Protein AF-A0A0X3W6S4-F1 (afdb_monomer_lite)

Secondary structure (DSSP, 8-state):
------HHHHHHHHHHHHHHHHHHHHHHHHHH--THHHHHHHHHHHHHHHHHHHHHHHHHHHHS--

pLDDT: mean 78.74, std 13.67, range [35.72, 92.19]

Radius of gyration: 15.57 Å; chains: 1; bounding box: 32×33×45 Å

Structure (mmCIF, N/CA/C/O backbone):
data_AF-A0A0X3W6S4-F1
#
_entry.id   AF-A0A0X3W6S4-F1
#
loop_
_atom_site.group_PDB
_atom_site.id
_atom_site.type_symbol
_atom_site.label_atom_id
_atom_site.label_alt_id
_atom_site.label_comp_id
_atom_site.label_asym_id
_atom_site.label_entity_id
_atom_site.label_seq_id
_atom_site.pdb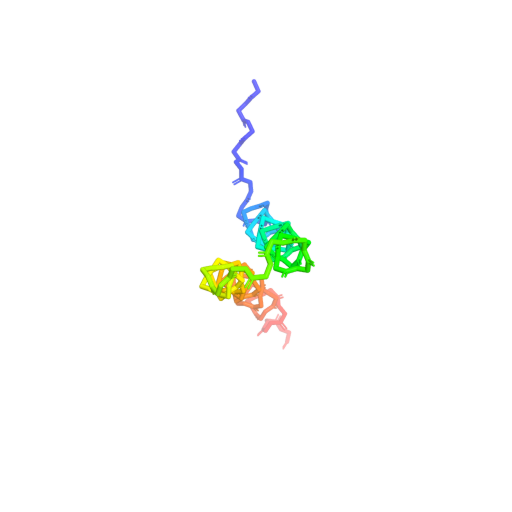x_PDB_ins_code
_atom_site.Cartn_x
_atom_site.Cartn_y
_atom_site.Cartn_z
_atom_site.occupancy
_atom_site.B_iso_or_equiv
_atom_site.auth_seq_id
_atom_site.auth_comp_id
_atom_site.auth_asym_id
_atom_site.auth_atom_id
_atom_site.pdbx_PDB_model_num
ATOM 1 N N . MET A 1 1 ? 18.942 19.231 -11.269 1.00 35.72 1 MET A N 1
ATOM 2 C CA . MET A 1 1 ? 18.907 17.757 -11.152 1.00 35.72 1 MET A CA 1
ATOM 3 C C . MET A 1 1 ? 17.457 17.320 -11.271 1.00 35.72 1 MET A C 1
ATOM 5 O O . MET A 1 1 ? 16.707 17.498 -10.325 1.00 35.72 1 MET A O 1
ATOM 9 N N . ASN A 1 2 ? 17.033 16.862 -12.451 1.00 50.66 2 ASN A N 1
ATOM 10 C CA . ASN A 1 2 ? 15.672 16.371 -12.660 1.00 50.66 2 ASN A CA 1
ATOM 11 C C . ASN A 1 2 ? 15.696 14.859 -12.416 1.00 50.66 2 ASN A C 1
ATOM 13 O O . ASN A 1 2 ? 16.064 14.098 -13.307 1.00 50.66 2 ASN A O 1
ATOM 17 N N . ALA A 1 3 ? 15.433 14.439 -11.178 1.00 57.56 3 ALA A N 1
ATOM 18 C CA . ALA A 1 3 ? 15.302 13.028 -10.849 1.00 57.56 3 ALA A CA 1
ATOM 19 C C . ALA A 1 3 ? 13.959 12.555 -11.406 1.00 57.56 3 ALA A C 1
ATOM 21 O O . ALA A 1 3 ? 12.945 12.599 -10.717 1.00 57.56 3 ALA A O 1
ATOM 22 N N . THR A 1 4 ? 13.934 12.167 -12.681 1.00 60.88 4 THR A N 1
ATOM 23 C CA . THR A 1 4 ? 12.786 11.472 -13.255 1.00 60.88 4 THR A CA 1
ATOM 24 C C . THR A 1 4 ? 12.594 10.207 -12.425 1.00 60.88 4 THR A C 1
ATOM 26 O O . THR A 1 4 ? 13.491 9.358 -12.403 1.00 60.88 4 THR A O 1
ATOM 29 N N . PRO A 1 5 ? 11.493 10.090 -11.664 1.00 59.44 5 PRO A N 1
ATOM 30 C CA . PRO A 1 5 ? 11.310 8.955 -10.784 1.00 59.44 5 PRO A CA 1
ATOM 31 C C . PRO A 1 5 ? 11.251 7.711 -11.662 1.00 59.44 5 PRO A C 1
ATOM 33 O O . PRO A 1 5 ? 10.365 7.571 -12.508 1.00 59.44 5 PRO A O 1
ATOM 36 N N . SER A 1 6 ? 12.251 6.839 -11.513 1.00 66.56 6 SER A N 1
ATOM 37 C CA . SER A 1 6 ? 12.305 5.624 -12.312 1.00 66.56 6 SER A CA 1
ATOM 38 C C . SER A 1 6 ? 11.036 4.804 -12.034 1.00 66.56 6 SER A C 1
ATOM 40 O O . SER A 1 6 ? 10.598 4.731 -10.882 1.00 66.56 6 SER A O 1
ATOM 42 N N . PRO A 1 7 ? 10.436 4.153 -13.044 1.00 68.06 7 PRO A N 1
ATOM 43 C CA . PRO A 1 7 ? 9.263 3.295 -12.843 1.00 68.06 7 PRO A CA 1
ATOM 44 C C . PRO A 1 7 ? 9.478 2.213 -11.766 1.00 68.06 7 PRO A C 1
ATOM 46 O O . PRO A 1 7 ? 8.536 1.782 -11.108 1.00 68.06 7 PRO A O 1
ATOM 49 N N . ALA A 1 8 ? 10.738 1.818 -11.538 1.00 68.81 8 ALA A N 1
ATOM 50 C CA . ALA A 1 8 ? 11.154 0.920 -10.462 1.00 68.81 8 ALA A CA 1
ATOM 51 C C . ALA A 1 8 ? 10.944 1.518 -9.061 1.00 68.81 8 ALA A C 1
ATOM 53 O O . ALA A 1 8 ? 10.509 0.819 -8.147 1.00 68.81 8 ALA A O 1
ATOM 54 N N . GLY A 1 9 ? 11.242 2.812 -8.904 1.00 77.62 9 GLY A N 1
ATOM 55 C CA . GLY A 1 9 ? 11.059 3.544 -7.655 1.00 77.62 9 GLY A CA 1
ATOM 56 C C . GLY A 1 9 ? 9.591 3.621 -7.249 1.00 77.62 9 GLY A C 1
ATOM 57 O O . GLY A 1 9 ? 9.285 3.481 -6.071 1.00 77.62 9 GLY A O 1
ATOM 58 N N . TRP A 1 10 ? 8.680 3.738 -8.217 1.00 80.12 10 TRP A N 1
ATOM 59 C CA . TRP A 1 10 ? 7.239 3.738 -7.953 1.00 80.12 10 TRP A CA 1
ATOM 60 C C . TRP A 1 10 ? 6.731 2.396 -7.420 1.00 80.12 10 TRP A C 1
ATOM 62 O O . TRP A 1 10 ? 6.006 2.380 -6.430 1.00 80.12 10 TRP A O 1
ATOM 72 N N . ALA A 1 11 ? 7.137 1.270 -8.016 1.00 80.44 11 ALA A N 1
ATOM 73 C CA . ALA A 1 11 ? 6.716 -0.055 -7.547 1.00 80.44 11 ALA A CA 1
ATOM 74 C C . ALA A 1 11 ? 7.156 -0.319 -6.095 1.00 80.44 11 ALA A C 1
ATOM 76 O O . ALA A 1 11 ? 6.347 -0.734 -5.265 1.00 80.44 11 ALA A O 1
ATOM 77 N N . LEU A 1 12 ? 8.417 -0.003 -5.773 1.00 84.00 12 LEU A N 1
ATOM 78 C CA . LEU A 1 12 ? 8.939 -0.090 -4.407 1.00 84.00 12 LEU A CA 1
ATOM 79 C C . LEU A 1 12 ? 8.237 0.889 -3.461 1.00 84.00 12 LEU A C 1
ATOM 81 O O . LEU A 1 12 ? 7.892 0.506 -2.346 1.00 84.00 12 LEU A O 1
ATOM 85 N N . ALA A 1 13 ? 7.976 2.122 -3.900 1.00 85.12 13 ALA A N 1
ATOM 86 C CA . ALA A 1 13 ? 7.264 3.108 -3.094 1.00 85.12 13 ALA A CA 1
ATOM 87 C C . ALA A 1 13 ? 5.859 2.621 -2.713 1.00 85.12 13 ALA A C 1
ATOM 89 O O . ALA A 1 13 ? 5.483 2.731 -1.549 1.00 85.12 13 ALA A O 1
ATOM 90 N N . PHE A 1 14 ? 5.111 2.020 -3.644 1.00 86.06 14 PHE A N 1
ATOM 91 C CA . PHE A 1 14 ? 3.788 1.459 -3.350 1.00 86.06 14 PHE A CA 1
ATOM 92 C C . PHE A 1 14 ? 3.854 0.271 -2.388 1.00 86.06 14 PHE A C 1
ATOM 94 O O . PHE A 1 14 ? 3.061 0.211 -1.451 1.00 86.06 14 PHE A O 1
ATOM 101 N N . MET A 1 15 ? 4.818 -0.639 -2.556 1.00 84.94 15 MET A N 1
ATOM 102 C CA . MET A 1 15 ? 5.012 -1.740 -1.605 1.00 84.94 15 MET A CA 1
ATOM 103 C C . MET A 1 15 ? 5.304 -1.221 -0.194 1.00 84.94 15 MET A C 1
ATOM 105 O O . MET A 1 15 ? 4.647 -1.636 0.759 1.00 84.94 15 MET A O 1
ATOM 109 N N . VAL A 1 16 ? 6.265 -0.301 -0.062 1.00 88.69 16 VAL A N 1
ATOM 110 C CA . VAL A 1 16 ? 6.684 0.265 1.229 1.00 88.69 16 VAL A CA 1
ATOM 111 C C . VAL A 1 16 ? 5.541 1.037 1.880 1.00 88.69 16 VAL A C 1
ATOM 113 O O . VAL A 1 16 ? 5.275 0.847 3.066 1.00 88.69 16 VAL A O 1
ATOM 116 N N . LEU A 1 17 ? 4.829 1.859 1.106 1.00 90.75 17 LEU A N 1
A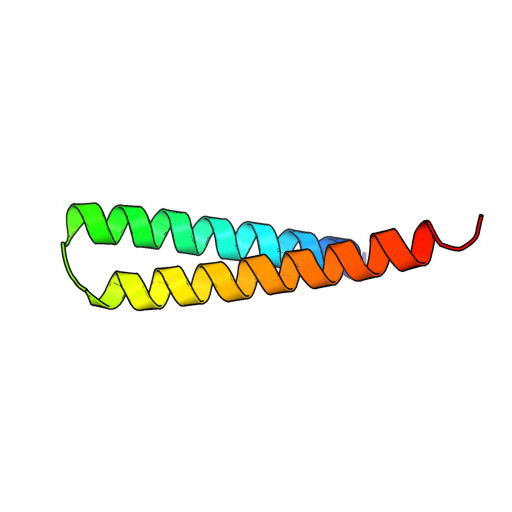TOM 117 C CA . LEU A 1 17 ? 3.677 2.611 1.592 1.00 90.75 17 LEU A CA 1
ATOM 118 C C . LEU A 1 17 ? 2.568 1.673 2.082 1.00 90.75 17 LEU A C 1
ATOM 120 O O . LEU A 1 17 ? 2.064 1.858 3.187 1.00 90.75 17 LEU A O 1
ATOM 124 N N . GLY A 1 18 ? 2.228 0.639 1.307 1.00 85.69 18 GLY A N 1
ATOM 125 C CA . GLY A 1 18 ? 1.239 -0.365 1.702 1.00 85.69 18 GLY A CA 1
ATOM 126 C C . GLY A 1 18 ? 1.624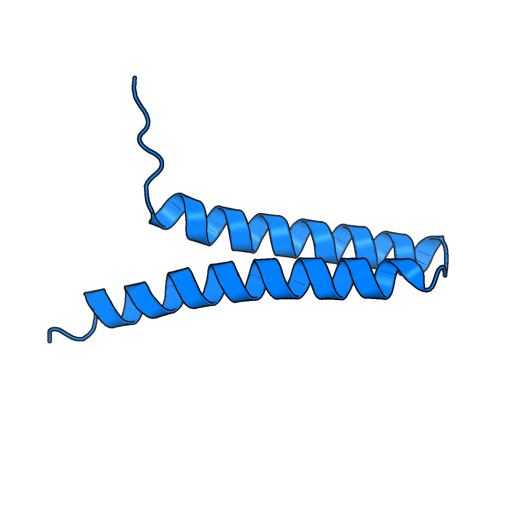 -1.088 2.996 1.00 85.69 18 GLY A C 1
ATOM 127 O O . GLY A 1 18 ? 0.804 -1.197 3.907 1.00 85.69 18 GLY A O 1
ATOM 128 N N . SER A 1 19 ? 2.892 -1.490 3.134 1.00 86.12 19 SER A N 1
ATOM 129 C CA . SER A 1 19 ? 3.407 -2.128 4.353 1.00 86.12 19 SER A CA 1
ATOM 130 C C . SER A 1 19 ? 3.325 -1.213 5.575 1.00 86.12 19 SER A C 1
ATOM 132 O O . SER A 1 19 ? 2.893 -1.650 6.640 1.00 86.12 19 SER A O 1
ATOM 134 N N . LEU A 1 20 ? 3.699 0.063 5.431 1.00 91.44 20 LEU A N 1
ATOM 135 C CA . LEU A 1 20 ? 3.610 1.057 6.506 1.00 91.44 20 LEU A CA 1
ATOM 136 C C . LEU A 1 20 ? 2.164 1.272 6.958 1.00 91.44 20 LEU A C 1
ATOM 138 O O . LEU A 1 20 ? 1.893 1.279 8.159 1.00 91.44 20 LEU A O 1
ATOM 142 N N . VAL A 1 21 ? 1.234 1.392 6.008 1.00 90.44 21 VAL A N 1
ATOM 143 C CA . VAL A 1 21 ? -0.198 1.537 6.300 1.00 90.44 21 VAL A CA 1
ATOM 144 C C . VAL A 1 21 ? -0.726 0.311 7.042 1.00 90.44 21 VAL A C 1
ATOM 146 O O . VAL A 1 21 ? -1.402 0.466 8.056 1.00 90.44 21 VAL A O 1
ATOM 149 N N . MET A 1 22 ? -0.383 -0.902 6.599 1.00 89.62 22 MET A N 1
ATOM 150 C CA . MET A 1 22 ? -0.785 -2.133 7.288 1.00 89.62 22 MET A CA 1
ATOM 151 C C . MET A 1 22 ? -0.197 -2.221 8.700 1.00 89.62 22 MET A C 1
ATOM 153 O O . MET A 1 22 ? -0.907 -2.605 9.630 1.00 89.62 22 MET A O 1
ATOM 157 N N . MET A 1 23 ? 1.069 -1.840 8.887 1.00 92.19 23 MET A N 1
ATOM 158 C CA . MET A 1 23 ? 1.729 -1.862 10.194 1.00 92.19 23 MET A CA 1
ATOM 159 C C . MET A 1 23 ? 1.072 -0.879 11.171 1.00 92.19 23 MET A C 1
ATOM 161 O O . MET A 1 23 ? 0.730 -1.261 12.290 1.00 92.19 23 MET A O 1
ATOM 165 N N . ALA A 1 24 ? 0.819 0.355 10.728 1.00 88.00 24 ALA A N 1
ATOM 166 C CA . ALA A 1 24 ? 0.131 1.369 11.522 1.00 88.00 24 ALA A CA 1
ATOM 167 C C . ALA A 1 24 ? -1.308 0.950 11.855 1.00 88.00 24 ALA A C 1
ATOM 169 O O . ALA A 1 24 ? -1.718 1.008 13.011 1.00 88.00 24 ALA A O 1
ATOM 170 N N . ALA A 1 25 ? -2.053 0.451 10.865 1.00 84.62 25 ALA A N 1
ATOM 171 C CA . ALA A 1 25 ? -3.414 -0.026 11.071 1.00 84.62 25 ALA A CA 1
ATOM 172 C C . ALA A 1 25 ? -3.462 -1.207 12.047 1.00 84.62 25 ALA A C 1
ATOM 174 O O . ALA A 1 25 ? -4.344 -1.241 12.896 1.00 84.62 25 ALA A O 1
ATOM 175 N N . THR A 1 26 ? -2.496 -2.128 11.992 1.00 86.56 26 THR A N 1
ATOM 176 C CA . THR A 1 26 ? -2.391 -3.243 12.947 1.00 86.56 26 THR A CA 1
ATOM 177 C C . THR A 1 26 ? -2.130 -2.741 14.364 1.00 86.56 26 THR A C 1
ATOM 179 O O . THR A 1 26 ? -2.821 -3.161 15.290 1.00 86.56 26 THR A O 1
ATOM 182 N N . ALA A 1 27 ? -1.189 -1.809 14.541 1.00 87.88 27 ALA A N 1
ATOM 183 C CA . ALA A 1 27 ? -0.916 -1.203 15.843 1.00 87.88 27 ALA A CA 1
ATOM 184 C C . ALA A 1 27 ? -2.169 -0.518 16.412 1.00 87.88 27 ALA A C 1
ATOM 186 O O . ALA A 1 27 ? -2.558 -0.776 17.548 1.00 87.88 27 ALA A O 1
ATOM 187 N N . CYS A 1 28 ? -2.867 0.274 15.595 1.00 85.88 28 CYS A N 1
ATOM 188 C CA . CYS A 1 28 ? -4.107 0.926 15.999 1.00 85.88 28 CYS A CA 1
ATOM 189 C C . CYS A 1 28 ? -5.233 -0.068 16.314 1.00 85.88 28 CYS A C 1
ATOM 191 O O . CYS A 1 28 ? -5.988 0.158 17.254 1.00 85.88 28 CYS A O 1
ATOM 193 N N . LEU A 1 29 ? -5.339 -1.182 15.589 1.00 87.62 29 LEU A N 1
ATOM 194 C CA . LEU A 1 29 ? -6.339 -2.221 15.852 1.00 87.62 29 LEU A CA 1
ATOM 195 C C . LEU A 1 29 ? -6.107 -2.902 17.207 1.00 87.62 29 LEU A C 1
ATOM 197 O O . LEU A 1 29 ? -7.068 -3.216 17.906 1.00 87.62 29 LEU A O 1
ATOM 201 N N . LEU A 1 30 ? -4.841 -3.086 17.587 1.00 86.44 30 LEU A N 1
ATOM 202 C CA . LEU A 1 30 ? -4.450 -3.637 18.884 1.00 86.44 30 LEU A CA 1
ATOM 203 C C . LEU A 1 30 ? -4.625 -2.635 20.032 1.00 86.44 30 LEU A C 1
ATOM 205 O O . LEU A 1 30 ? -4.910 -3.057 21.146 1.00 86.44 30 LEU A O 1
ATOM 209 N N . SER A 1 31 ? -4.454 -1.333 19.785 1.00 88.00 31 SER A N 1
ATOM 210 C CA . SER A 1 31 ? -4.568 -0.300 20.827 1.00 88.00 31 SER A CA 1
ATOM 211 C C . SER A 1 31 ? -5.989 0.221 21.036 1.00 88.00 31 SER A C 1
ATOM 213 O O . SER A 1 31 ? -6.376 0.500 22.165 1.00 88.00 31 SER A O 1
ATOM 215 N N . LEU A 1 32 ? -6.750 0.405 19.956 1.00 87.19 32 LEU A N 1
ATOM 216 C CA . LEU A 1 32 ? -8.059 1.067 19.981 1.00 87.19 32 LEU A CA 1
ATOM 217 C C . LEU A 1 32 ? -9.219 0.070 19.895 1.00 87.19 32 LEU A C 1
ATOM 219 O O . LEU A 1 32 ? -10.340 0.435 20.218 1.00 87.19 32 LEU A O 1
ATOM 223 N N . HIS A 1 33 ? -8.976 -1.162 19.429 1.00 80.88 33 HIS A N 1
ATOM 224 C CA . HIS A 1 33 ? -9.998 -2.192 19.181 1.00 80.88 33 HIS A CA 1
ATOM 225 C C . HIS A 1 33 ? -11.160 -1.766 18.256 1.00 80.88 33 HIS A C 1
ATOM 227 O O . HIS A 1 33 ? -12.138 -2.497 18.102 1.00 80.88 33 HIS A O 1
ATOM 233 N N . GLU A 1 34 ? -11.029 -0.626 17.576 1.00 82.81 34 GLU A N 1
ATOM 234 C CA . GLU A 1 34 ? -12.022 -0.106 16.640 1.00 82.81 34 GLU A CA 1
ATOM 235 C C . GLU A 1 34 ? -12.012 -0.900 15.318 1.00 82.81 34 GLU A C 1
ATOM 237 O O . GLU A 1 34 ? -10.953 -1.072 14.697 1.00 82.81 34 GLU A O 1
ATOM 242 N N . PRO A 1 35 ? -13.177 -1.355 14.813 1.00 83.69 35 PRO A N 1
ATOM 243 C CA . PRO A 1 35 ? -13.255 -2.181 13.609 1.00 83.69 35 PRO A CA 1
ATOM 244 C C . PRO A 1 35 ? -12.860 -1.422 12.337 1.00 83.69 35 PRO A C 1
ATOM 246 O O . PRO A 1 35 ? -12.521 -2.056 11.336 1.00 83.69 35 PRO A O 1
ATOM 249 N N . VAL A 1 36 ? -12.860 -0.083 12.368 1.00 85.50 36 VAL A N 1
ATOM 250 C CA . VAL A 1 36 ? -12.511 0.776 11.225 1.00 85.50 36 VAL A CA 1
ATOM 251 C C . VAL A 1 36 ? -11.107 0.488 10.680 1.00 85.50 36 VAL A C 1
ATOM 253 O O . VAL A 1 36 ? -10.888 0.513 9.468 1.00 85.50 36 VAL A O 1
ATOM 256 N N . TRP A 1 37 ? -10.169 0.107 11.550 1.00 84.94 37 TRP A N 1
ATOM 257 C CA . TRP A 1 37 ? -8.787 -0.194 11.173 1.00 84.94 37 TRP A CA 1
ATOM 258 C C . TRP A 1 37 ? -8.659 -1.433 10.286 1.00 84.94 37 TRP A C 1
ATOM 260 O O . TRP A 1 37 ? -7.687 -1.546 9.542 1.00 84.94 37 TRP A O 1
ATOM 270 N N . ARG A 1 38 ? -9.662 -2.324 10.279 1.00 84.50 38 ARG A N 1
ATOM 271 C CA . ARG A 1 38 ? -9.719 -3.459 9.343 1.00 84.50 38 ARG A CA 1
ATOM 272 C C . ARG A 1 38 ? -9.818 -2.979 7.898 1.00 84.50 38 ARG A C 1
ATOM 274 O O . ARG A 1 38 ? -9.141 -3.527 7.035 1.00 84.50 38 ARG A O 1
ATOM 281 N N . TYR A 1 39 ? -10.601 -1.932 7.635 1.00 85.81 39 TYR A N 1
ATOM 282 C CA . TYR A 1 39 ? -10.723 -1.361 6.291 1.00 85.81 39 TYR A CA 1
ATOM 283 C C . TYR A 1 39 ? -9.427 -0.680 5.849 1.00 85.81 39 TYR A C 1
ATOM 285 O O . TYR A 1 39 ? -9.019 -0.823 4.699 1.00 85.81 39 TYR A O 1
ATOM 293 N N . VAL A 1 40 ? -8.741 -0.004 6.775 1.00 85.12 40 VAL A N 1
ATOM 294 C CA . VAL A 1 40 ? -7.428 0.607 6.512 1.00 85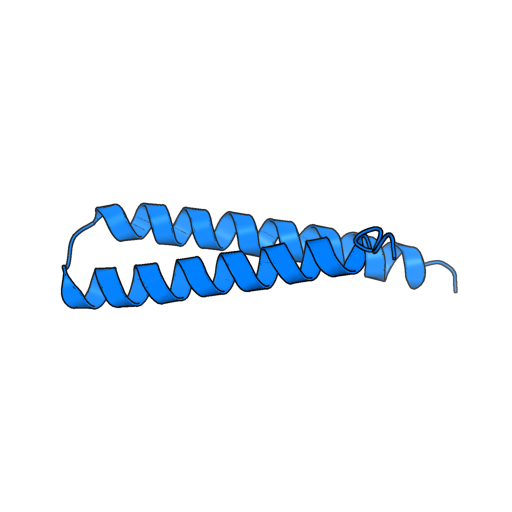.12 40 VAL A CA 1
ATOM 295 C C . VAL A 1 40 ? -6.379 -0.465 6.203 1.00 85.12 40 VAL A C 1
ATOM 297 O O . VAL A 1 40 ? -5.606 -0.309 5.262 1.00 85.12 40 VAL A O 1
ATOM 300 N N . LEU A 1 41 ? -6.395 -1.589 6.926 1.00 85.94 41 LEU A N 1
ATOM 301 C CA . LEU A 1 41 ? -5.559 -2.764 6.653 1.00 85.94 41 LEU A CA 1
ATOM 302 C C . LEU A 1 41 ? -5.790 -3.319 5.242 1.00 85.94 41 LEU A C 1
ATOM 304 O O . LEU A 1 41 ? -4.828 -3.544 4.510 1.00 85.94 41 LEU A O 1
ATOM 308 N N . VAL A 1 42 ? -7.054 -3.492 4.841 1.00 89.19 42 VAL A N 1
ATOM 309 C CA . VAL A 1 42 ? -7.411 -3.939 3.484 1.00 89.19 42 VAL A CA 1
ATOM 310 C C . VAL A 1 42 ? -6.934 -2.932 2.432 1.00 89.19 42 VAL A C 1
ATOM 312 O O . VAL A 1 42 ? -6.385 -3.337 1.410 1.00 89.19 42 VAL A O 1
ATOM 315 N N . GLY A 1 43 ? -7.069 -1.630 2.696 1.00 88.31 43 GLY A N 1
ATOM 316 C CA . GLY A 1 43 ? -6.546 -0.571 1.827 1.00 88.31 43 GLY A CA 1
ATOM 317 C C . GLY A 1 43 ? -5.018 -0.587 1.698 1.00 88.31 43 GLY A C 1
ATOM 318 O O . GLY A 1 43 ? -4.484 -0.445 0.602 1.00 88.31 43 GLY A O 1
ATOM 319 N N . GLY A 1 44 ? -4.290 -0.819 2.791 1.00 86.19 44 GLY A N 1
ATOM 320 C CA . GLY A 1 44 ? -2.835 -0.989 2.750 1.00 86.19 44 GLY A CA 1
ATOM 321 C C . GLY A 1 44 ? -2.419 -2.218 1.935 1.00 86.19 44 GLY A C 1
ATOM 322 O O . GLY A 1 44 ? -1.494 -2.143 1.124 1.00 86.19 44 GLY A O 1
ATOM 323 N N . ALA A 1 45 ? -3.153 -3.324 2.082 1.00 87.50 45 ALA A N 1
ATOM 324 C CA . ALA A 1 45 ? -2.900 -4.557 1.345 1.00 87.50 45 ALA A CA 1
ATOM 325 C C . ALA A 1 45 ? -3.118 -4.392 -0.167 1.00 87.50 45 ALA A C 1
ATOM 327 O O . ALA A 1 45 ? -2.295 -4.861 -0.952 1.00 87.50 45 ALA A O 1
ATOM 328 N N . THR A 1 46 ? -4.169 -3.691 -0.604 1.00 90.88 46 THR A N 1
ATOM 329 C CA . THR A 1 46 ? -4.402 -3.447 -2.040 1.00 90.88 46 THR A CA 1
ATOM 330 C C . THR A 1 46 ? -3.302 -2.593 -2.662 1.00 90.88 46 THR A C 1
ATOM 332 O O . THR A 1 46 ? -2.838 -2.909 -3.759 1.00 90.88 46 THR A O 1
ATOM 335 N N . VAL A 1 47 ? -2.820 -1.567 -1.955 1.00 87.50 47 VAL A N 1
ATOM 336 C CA . VAL A 1 47 ? -1.683 -0.740 -2.397 1.00 87.50 47 VAL A CA 1
ATOM 337 C C . VAL A 1 47 ? -0.400 -1.570 -2.494 1.00 87.50 47 VAL A C 1
ATOM 339 O O . VAL A 1 47 ? 0.321 -1.478 -3.491 1.00 87.50 47 VAL A O 1
ATOM 342 N N . HIS A 1 48 ? -0.139 -2.434 -1.510 1.00 87.50 48 HIS A N 1
ATOM 343 C CA . HIS A 1 48 ? 1.023 -3.321 -1.529 1.00 87.50 48 HIS A CA 1
ATOM 344 C C . HIS A 1 48 ? 0.973 -4.307 -2.709 1.00 87.50 48 HIS A C 1
ATOM 346 O O . HIS A 1 48 ? 1.946 -4.438 -3.454 1.00 87.50 48 HIS A O 1
ATOM 352 N N . VAL A 1 49 ? -0.179 -4.952 -2.931 1.00 87.88 49 VAL A N 1
ATOM 353 C CA . VAL A 1 49 ? -0.398 -5.884 -4.051 1.00 87.88 49 VAL A CA 1
ATOM 354 C C . VAL A 1 49 ? -0.265 -5.175 -5.398 1.00 87.88 49 VAL A C 1
ATOM 356 O O . VAL A 1 49 ? 0.333 -5.731 -6.315 1.00 87.88 49 VAL A O 1
ATOM 359 N N . ALA A 1 50 ? -0.753 -3.940 -5.533 1.00 86.50 50 ALA A N 1
ATOM 360 C CA . ALA A 1 50 ? -0.560 -3.152 -6.749 1.00 86.50 50 ALA A CA 1
ATOM 361 C C . ALA A 1 50 ? 0.932 -2.888 -7.025 1.00 86.50 50 ALA A C 1
ATOM 363 O O . ALA A 1 50 ? 1.391 -3.084 -8.152 1.00 86.50 50 ALA A O 1
ATOM 364 N N . GLY A 1 51 ? 1.705 -2.522 -5.995 1.00 85.75 51 GLY A N 1
ATOM 365 C CA . GLY A 1 51 ? 3.163 -2.396 -6.088 1.00 85.75 51 GLY A CA 1
ATOM 366 C C . GLY A 1 51 ? 3.838 -3.702 -6.516 1.00 85.75 51 GLY A C 1
ATOM 367 O O . GLY A 1 51 ? 4.705 -3.696 -7.392 1.00 85.75 51 GLY A O 1
ATOM 368 N N . TRP A 1 52 ? 3.387 -4.834 -5.970 1.00 86.75 52 TRP A N 1
ATOM 369 C CA . TRP A 1 52 ? 3.871 -6.167 -6.335 1.00 86.75 52 TRP A CA 1
ATOM 370 C C . TRP A 1 52 ? 3.555 -6.567 -7.771 1.00 86.75 52 TRP A C 1
ATOM 372 O O . TRP A 1 52 ? 4.455 -6.995 -8.487 1.00 86.75 52 TRP A O 1
ATOM 382 N N . LEU A 1 53 ? 2.332 -6.345 -8.245 1.00 87.00 53 LEU A N 1
ATOM 383 C CA . LEU A 1 53 ? 1.961 -6.622 -9.634 1.00 87.00 53 LEU A CA 1
ATOM 384 C C . LEU A 1 53 ? 2.740 -5.750 -10.627 1.00 87.00 53 LEU A C 1
ATOM 386 O O . LEU A 1 53 ? 3.126 -6.230 -11.694 1.00 87.00 53 LEU A O 1
ATOM 390 N N . LEU A 1 54 ? 2.996 -4.483 -10.288 1.00 84.38 54 LEU A N 1
ATOM 391 C CA . LEU A 1 54 ? 3.850 -3.600 -11.090 1.00 84.38 54 LEU A CA 1
ATOM 392 C C . LEU A 1 54 ? 5.296 -4.108 -11.143 1.00 84.38 54 LEU A C 1
ATOM 394 O O . LEU A 1 54 ? 5.944 -4.012 -12.186 1.00 84.38 54 LEU A O 1
ATOM 398 N N . HIS A 1 55 ? 5.788 -4.677 -10.042 1.00 82.69 55 HIS A N 1
ATOM 399 C CA . HIS A 1 55 ? 7.108 -5.293 -9.985 1.00 82.69 55 HIS A CA 1
ATOM 400 C C . HIS A 1 55 ? 7.178 -6.607 -10.790 1.00 82.69 55 HIS A C 1
ATOM 402 O O . HIS A 1 55 ? 8.080 -6.756 -11.614 1.00 82.69 55 HIS A O 1
ATOM 408 N N . ASP A 1 56 ? 6.209 -7.519 -10.629 1.00 82.00 56 ASP A N 1
ATOM 409 C CA . ASP A 1 56 ? 6.173 -8.837 -11.295 1.00 82.00 56 ASP A CA 1
ATOM 410 C C . ASP A 1 56 ? 5.977 -8.739 -12.816 1.00 82.00 56 ASP A C 1
ATOM 412 O O . ASP A 1 56 ? 6.638 -9.424 -13.598 1.00 82.00 56 ASP A O 1
ATOM 416 N N . ARG A 1 57 ? 5.118 -7.824 -13.287 1.00 80.62 57 ARG A N 1
ATOM 417 C CA . ARG A 1 57 ? 4.974 -7.571 -14.734 1.00 80.62 57 ARG A CA 1
ATOM 418 C C . ARG A 1 57 ? 6.307 -7.200 -15.378 1.00 80.62 57 ARG A C 1
ATOM 420 O O . ARG A 1 57 ? 6.563 -7.574 -16.520 1.00 80.62 57 ARG A O 1
ATOM 427 N N . ARG A 1 58 ? 7.173 -6.506 -14.641 1.00 69.50 58 ARG A N 1
ATOM 428 C CA . ARG A 1 58 ? 8.479 -6.077 -15.134 1.00 69.50 58 ARG A CA 1
ATOM 429 C C 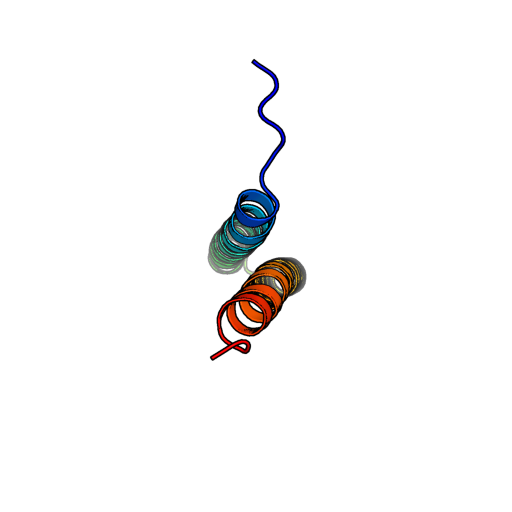. ARG A 1 58 ? 9.524 -7.189 -15.094 1.00 69.50 58 ARG A C 1
ATOM 431 O O . ARG A 1 58 ? 10.288 -7.314 -16.052 1.00 69.50 58 ARG A O 1
ATOM 438 N N . THR A 1 59 ? 9.575 -8.000 -14.037 1.00 70.00 59 THR A N 1
ATOM 439 C CA . THR A 1 59 ? 10.489 -9.158 -13.990 1.00 70.00 59 THR A CA 1
ATOM 440 C C . THR A 1 59 ? 10.193 -10.116 -15.140 1.00 70.00 59 THR A C 1
ATOM 442 O O . THR A 1 59 ? 11.120 -10.551 -15.819 1.00 70.00 59 THR A O 1
ATOM 445 N N . ARG A 1 60 ? 8.913 -10.334 -15.469 1.00 67.94 60 ARG A N 1
ATOM 446 C CA . ARG A 1 60 ? 8.509 -11.111 -16.653 1.00 67.94 60 ARG A CA 1
ATOM 447 C C . ARG A 1 60 ? 8.880 -10.451 -17.983 1.00 67.94 60 ARG A C 1
ATOM 449 O O . ARG A 1 60 ? 9.312 -11.149 -18.890 1.00 67.94 60 ARG A O 1
ATOM 456 N N . GLN A 1 61 ? 8.764 -9.127 -18.112 1.00 59.59 61 GLN A N 1
ATOM 457 C CA . GLN A 1 61 ? 9.171 -8.419 -19.338 1.00 59.59 61 GLN A CA 1
ATOM 458 C C . GLN A 1 61 ? 10.686 -8.415 -19.571 1.00 59.59 61 GLN A C 1
ATOM 460 O O . GLN A 1 61 ? 11.121 -8.389 -20.716 1.00 59.59 61 GLN A O 1
ATOM 465 N N . THR A 1 62 ? 11.487 -8.442 -18.505 1.00 58.66 62 THR A N 1
ATOM 466 C CA . THR A 1 62 ? 12.957 -8.405 -18.613 1.00 58.66 62 THR A CA 1
ATOM 467 C C . THR A 1 62 ? 13.571 -9.814 -18.654 1.00 58.66 62 THR A C 1
ATOM 469 O O . THR A 1 62 ? 14.676 -9.974 -19.155 1.00 58.66 62 THR A O 1
ATOM 472 N N . GLY A 1 63 ? 12.860 -10.836 -18.154 1.00 53.72 63 GLY A N 1
ATOM 473 C CA . GLY A 1 63 ? 13.307 -12.237 -18.099 1.00 53.72 63 GLY A CA 1
ATOM 474 C C . GLY A 1 63 ? 12.661 -13.191 -19.115 1.00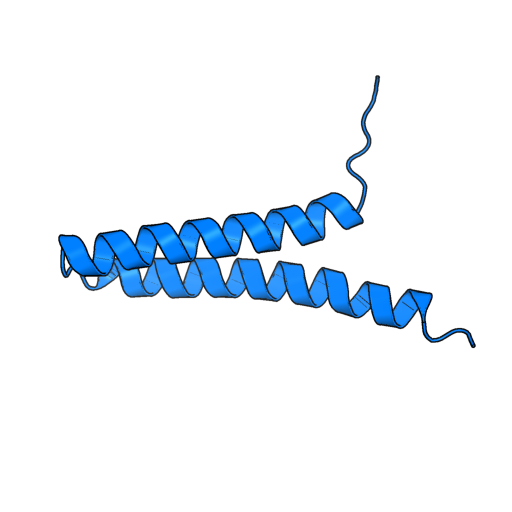 53.72 63 GLY A C 1
ATOM 475 O O . GLY A 1 63 ? 13.055 -14.348 -19.169 1.00 53.72 63 GLY A O 1
ATOM 476 N N . GLY A 1 64 ? 11.679 -12.741 -19.905 1.00 46.84 64 GLY A N 1
ATOM 477 C CA . GLY A 1 64 ? 10.994 -13.547 -20.931 1.00 46.84 64 GLY A CA 1
ATOM 478 C C . GLY A 1 64 ? 11.592 -13.462 -22.343 1.00 46.84 64 GLY A C 1
ATOM 479 O O . GLY A 1 64 ? 10.965 -13.931 -23.286 1.00 46.84 64 GLY A O 1
ATOM 480 N N . ALA A 1 65 ? 12.762 -12.836 -22.496 1.00 46.16 65 ALA A N 1
ATOM 481 C CA . ALA A 1 65 ? 13.508 -12.731 -23.753 1.00 46.16 65 ALA A CA 1
ATOM 482 C C . ALA A 1 65 ? 14.852 -13.478 -23.658 1.00 46.16 65 ALA A C 1
ATOM 484 O O . ALA A 1 65 ? 15.905 -12.909 -23.946 1.00 46.16 65 ALA A O 1
ATOM 485 N N . ALA A 1 66 ? 14.803 -14.727 -23.195 1.00 41.44 66 ALA A N 1
ATOM 486 C CA . ALA A 1 66 ? 15.905 -15.683 -23.263 1.00 41.44 66 ALA A CA 1
ATOM 487 C C . ALA A 1 66 ? 15.454 -16.900 -24.074 1.00 41.44 66 ALA A C 1
ATOM 489 O O . ALA A 1 66 ? 14.320 -17.369 -23.818 1.00 41.44 66 ALA A O 1
#

Foldseek 3Di:
DPPPPPLLNQLVVLLVQLVVQLVVLVVCCVVVVDCVSVVSNVVSVVSNVVSVVSVVVVCCVVVVPD

Sequence (66 aa):
MNATPSPAGWALAFMVLGSLVMMAATACLLSLHEPVWRYVLVGGATVHVAGWLLHDRRTRQTGGAA